Protein AF-A0A4R1YBE9-F1 (afdb_monomer_lite)

Structure (mmCIF, N/CA/C/O backbone):
data_AF-A0A4R1YBE9-F1
#
_entry.id   AF-A0A4R1YBE9-F1
#
loop_
_atom_site.group_PDB
_atom_site.id
_atom_site.type_symbol
_atom_site.label_atom_id
_atom_site.label_alt_id
_atom_site.label_comp_id
_atom_site.label_asym_id
_atom_site.label_entity_id
_atom_site.label_seq_id
_atom_site.pdbx_PDB_ins_code
_atom_site.Cartn_x
_atom_site.Cartn_y
_atom_site.Cartn_z
_atom_site.occupancy
_atom_site.B_iso_or_equiv
_atom_site.auth_seq_id
_atom_site.auth_comp_id
_atom_site.auth_asym_id
_atom_site.auth_atom_id
_atom_site.pdbx_PDB_model_num
ATOM 1 N N . MET A 1 1 ? 5.142 17.020 2.868 1.00 62.06 1 MET A N 1
ATOM 2 C CA . MET A 1 1 ? 4.319 16.319 1.857 1.00 62.06 1 MET A CA 1
ATOM 3 C C . MET A 1 1 ? 3.735 15.089 2.539 1.00 62.06 1 MET A C 1
ATOM 5 O O . MET A 1 1 ? 4.453 14.512 3.344 1.00 62.06 1 MET A O 1
ATOM 9 N N . SER A 1 2 ? 2.460 14.743 2.332 1.00 86.38 2 SER A N 1
ATOM 10 C CA . SER A 1 2 ? 1.900 13.511 2.919 1.00 86.38 2 SER A CA 1
ATOM 11 C C . SER A 1 2 ? 2.504 12.272 2.252 1.00 86.38 2 SER A C 1
ATOM 13 O O . SER A 1 2 ? 2.974 12.373 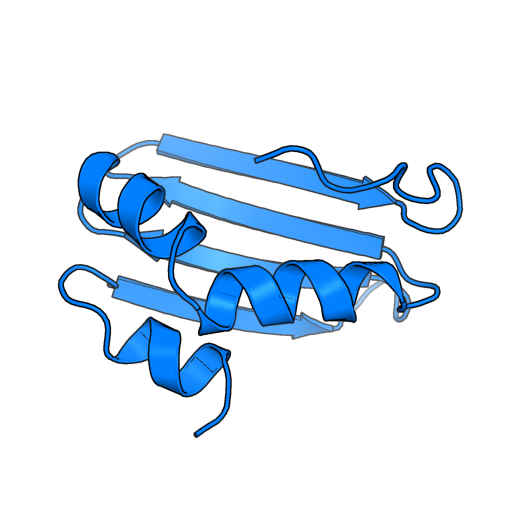1.119 1.00 86.38 2 SER A O 1
ATOM 15 N N . GLN A 1 3 ? 2.452 11.110 2.913 1.00 88.31 3 GLN A N 1
ATOM 16 C CA . GLN A 1 3 ? 2.973 9.856 2.345 1.00 88.31 3 GLN A CA 1
ATOM 17 C C . GLN A 1 3 ? 2.307 9.555 0.998 1.00 88.31 3 GLN A C 1
ATOM 19 O O . GLN A 1 3 ? 2.998 9.342 0.013 1.00 88.31 3 GLN A O 1
ATOM 24 N N . ALA A 1 4 ? 0.981 9.708 0.920 1.00 90.62 4 ALA A N 1
ATOM 25 C CA . ALA A 1 4 ? 0.232 9.555 -0.325 1.00 90.62 4 ALA A CA 1
ATOM 26 C C . ALA A 1 4 ? 0.671 10.545 -1.420 1.00 90.62 4 ALA A C 1
ATOM 28 O O . ALA A 1 4 ? 0.772 10.181 -2.586 1.00 90.62 4 ALA A O 1
ATOM 29 N N . ALA A 1 5 ? 0.948 11.807 -1.075 1.00 92.94 5 ALA A N 1
ATOM 30 C CA . ALA A 1 5 ? 1.447 12.773 -2.052 1.00 92.94 5 ALA A CA 1
ATOM 31 C C . ALA A 1 5 ? 2.886 12.461 -2.501 1.00 92.94 5 ALA A C 1
ATOM 33 O O . ALA A 1 5 ? 3.220 12.720 -3.652 1.00 92.94 5 ALA A O 1
ATOM 34 N N . ALA A 1 6 ? 3.724 11.886 -1.633 1.00 95.12 6 ALA A N 1
ATOM 35 C CA . ALA A 1 6 ? 5.053 11.414 -2.013 1.00 95.12 6 ALA A CA 1
ATOM 36 C C . ALA A 1 6 ? 4.959 10.225 -2.981 1.00 95.12 6 ALA A C 1
ATOM 38 O O . ALA A 1 6 ? 5.588 10.261 -4.034 1.00 95.12 6 ALA A O 1
ATOM 39 N N . THR A 1 7 ? 4.100 9.246 -2.686 1.00 95.88 7 THR A N 1
ATOM 40 C CA . THR A 1 7 ? 3.892 8.071 -3.540 1.00 95.88 7 THR A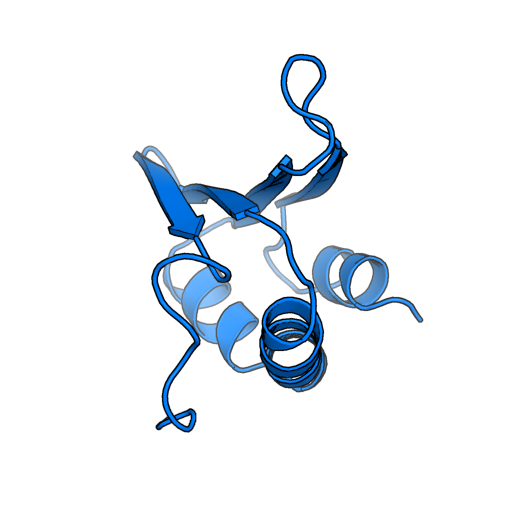 CA 1
ATOM 41 C C . THR A 1 7 ? 3.355 8.427 -4.919 1.00 95.88 7 THR A C 1
ATOM 43 O O . THR A 1 7 ? 3.845 7.919 -5.924 1.00 95.88 7 THR A O 1
ATOM 46 N N . ARG A 1 8 ? 2.386 9.347 -5.008 1.00 96.12 8 ARG A N 1
ATOM 47 C CA . ARG A 1 8 ? 1.861 9.812 -6.306 1.00 96.12 8 ARG A CA 1
ATOM 48 C C . ARG A 1 8 ? 2.928 10.479 -7.189 1.00 96.12 8 ARG A C 1
ATOM 50 O O . ARG A 1 8 ? 2.731 10.567 -8.394 1.00 96.12 8 ARG A O 1
ATOM 57 N N . ASN A 1 9 ? 4.040 10.938 -6.611 1.00 96.00 9 ASN A N 1
ATOM 58 C CA . ASN A 1 9 ? 5.159 11.531 -7.347 1.00 96.00 9 ASN A CA 1
ATOM 59 C C . ASN A 1 9 ? 6.260 10.519 -7.714 1.00 96.00 9 ASN A C 1
ATOM 61 O O . ASN A 1 9 ? 7.248 10.903 -8.342 1.00 96.00 9 ASN A O 1
ATOM 65 N N . GLU A 1 10 ? 6.133 9.248 -7.330 1.00 96.44 10 GLU A N 1
ATOM 66 C CA . GLU A 1 10 ? 7.113 8.231 -7.701 1.00 96.44 10 GLU A CA 1
ATOM 67 C C . GLU A 1 10 ? 7.057 7.905 -9.191 1.00 96.44 10 GLU A C 1
ATOM 69 O O . GLU A 1 10 ? 5.988 7.774 -9.797 1.00 96.44 10 GLU A O 1
ATOM 74 N N . LEU A 1 11 ? 8.238 7.715 -9.784 1.00 94.62 11 LEU A N 1
ATOM 75 C CA . LEU A 1 11 ? 8.343 7.256 -11.159 1.00 94.62 11 LEU A CA 1
ATOM 76 C C . LEU A 1 11 ? 7.673 5.886 -11.278 1.00 94.62 11 LEU A C 1
ATOM 78 O O . LEU A 1 11 ? 8.112 4.932 -10.657 1.00 94.62 11 LEU A O 1
ATOM 82 N N . GLY A 1 12 ? 6.621 5.803 -12.091 1.00 93.50 12 GLY A N 1
ATOM 83 C CA . GLY A 1 12 ? 5.895 4.559 -12.338 1.00 93.50 12 GLY A CA 1
ATOM 84 C C . GLY A 1 12 ? 4.707 4.299 -11.408 1.00 93.50 12 GLY A C 1
ATOM 85 O O . GLY A 1 12 ? 3.994 3.322 -11.635 1.00 93.50 12 GLY A O 1
ATOM 86 N N . CYS A 1 13 ? 4.419 5.190 -10.454 1.00 96.00 13 CYS A N 1
ATOM 87 C CA . CYS A 1 13 ? 3.108 5.240 -9.809 1.00 96.00 13 CYS A CA 1
ATOM 88 C C . CYS A 1 13 ? 2.048 5.672 -10.836 1.00 96.00 13 CYS A C 1
ATOM 90 O O . CYS A 1 13 ? 2.242 6.635 -11.583 1.00 96.00 13 CYS A O 1
ATOM 92 N N . VAL A 1 14 ? 0.948 4.923 -10.918 1.00 95.50 14 VAL A N 1
ATOM 93 C CA . VAL A 1 14 ? -0.202 5.225 -11.786 1.00 95.50 14 VAL A CA 1
ATOM 94 C C . VAL A 1 14 ? -1.317 5.853 -10.959 1.00 95.50 14 VAL A C 1
ATOM 96 O O . VAL A 1 14 ? -1.895 6.859 -11.365 1.00 95.50 14 VAL A O 1
ATOM 99 N N . PHE A 1 15 ? -1.595 5.280 -9.787 1.00 94.25 15 PHE A N 1
ATOM 100 C CA . PHE A 1 15 ? -2.509 5.832 -8.794 1.00 94.25 15 PHE A CA 1
ATOM 101 C C . PHE A 1 15 ? -2.144 5.333 -7.392 1.00 94.25 15 PHE A C 1
ATOM 103 O O . PHE A 1 15 ? -1.578 4.251 -7.228 1.00 94.25 15 PHE A O 1
ATOM 110 N N . PHE A 1 16 ? -2.512 6.119 -6.382 1.00 94.56 16 PHE A N 1
ATOM 111 C CA . PHE A 1 16 ? -2.386 5.754 -4.974 1.00 94.56 16 PHE A CA 1
ATOM 112 C C . PHE A 1 16 ? -3.465 6.486 -4.177 1.00 94.56 16 PHE A C 1
ATOM 114 O O . PHE A 1 16 ? -3.375 7.697 -3.965 1.00 94.56 16 PHE A O 1
ATOM 121 N N . GLU A 1 17 ? -4.499 5.762 -3.763 1.00 92.88 17 GLU A N 1
ATOM 122 C CA . GLU A 1 17 ? -5.680 6.319 -3.106 1.00 92.88 17 GLU A CA 1
ATOM 123 C C . GLU A 1 17 ? -6.040 5.507 -1.870 1.00 92.88 17 GLU A C 1
ATOM 125 O O . GLU A 1 17 ? -5.914 4.287 -1.863 1.00 92.88 17 GLU A O 1
ATOM 130 N N . TYR A 1 18 ? -6.521 6.172 -0.823 1.00 89.00 18 TYR A N 1
ATOM 131 C CA . TYR A 1 18 ? -7.055 5.492 0.350 1.00 89.00 18 TYR A CA 1
ATOM 132 C C . TYR A 1 18 ? -8.429 6.040 0.709 1.00 89.00 18 TYR A C 1
ATOM 134 O O . TYR A 1 18 ? -8.695 7.239 0.608 1.00 89.00 18 TYR A O 1
ATOM 142 N N . HIS A 1 19 ? -9.300 5.149 1.161 1.00 87.75 19 HIS A N 1
ATOM 143 C CA . HIS A 1 19 ? -10.673 5.466 1.514 1.00 87.75 19 HIS A CA 1
ATOM 144 C C . HIS A 1 19 ? -11.057 4.741 2.794 1.00 87.75 19 HIS A C 1
ATOM 146 O O . HIS A 1 19 ? -10.639 3.610 3.027 1.00 87.75 19 HIS A O 1
ATOM 152 N N . ARG A 1 20 ? -11.905 5.366 3.609 1.00 87.00 20 ARG A N 1
ATOM 153 C CA . ARG A 1 20 ? -12.627 4.634 4.649 1.00 87.00 20 ARG A CA 1
ATOM 154 C C . ARG A 1 20 ? -13.675 3.755 3.971 1.00 87.00 20 ARG A C 1
ATOM 156 O O . ARG A 1 20 ? -14.387 4.238 3.087 1.00 87.00 20 ARG A O 1
ATOM 163 N N . TYR A 1 21 ? -13.740 2.480 4.333 1.00 85.19 21 TYR A N 1
ATOM 164 C CA . TYR A 1 21 ? -14.718 1.574 3.755 1.00 85.19 21 TYR A CA 1
ATOM 165 C C . TYR A 1 21 ? -16.127 1.989 4.185 1.00 85.19 21 TYR A C 1
ATOM 167 O O . TYR A 1 21 ? -16.353 2.438 5.305 1.00 85.19 21 TYR A O 1
ATOM 175 N N . LYS A 1 22 ? -17.085 1.890 3.262 1.00 86.69 22 LYS A N 1
ATOM 176 C CA . LYS A 1 22 ? -18.444 2.396 3.493 1.00 86.69 22 LYS A CA 1
ATOM 177 C C . LYS A 1 22 ? -19.273 1.512 4.431 1.00 86.69 22 LYS A C 1
ATOM 179 O O . LYS A 1 22 ? -20.190 2.025 5.059 1.00 86.69 22 LYS A O 1
ATOM 184 N N . ASP A 1 23 ? -18.966 0.214 4.490 1.00 88.44 23 ASP A N 1
ATOM 185 C CA . ASP A 1 23 ? -19.756 -0.767 5.245 1.00 88.44 23 ASP A CA 1
ATOM 186 C C . ASP A 1 23 ? -19.098 -1.132 6.594 1.00 88.44 23 ASP A C 1
ATOM 188 O O . ASP A 1 23 ? -19.726 -1.799 7.411 1.00 88.44 23 ASP A O 1
ATOM 192 N N . ASP A 1 24 ? -17.853 -0.698 6.837 1.00 82.88 24 ASP A N 1
ATOM 193 C CA . ASP A 1 24 ? -17.125 -0.865 8.104 1.00 82.88 24 ASP A CA 1
ATOM 194 C C . ASP A 1 24 ? -16.177 0.333 8.296 1.00 82.88 24 ASP A C 1
ATOM 196 O O . ASP A 1 24 ? -15.204 0.494 7.557 1.00 82.88 24 ASP A O 1
ATOM 200 N N . GLU A 1 25 ? -16.475 1.200 9.268 1.00 83.50 25 GLU A N 1
ATOM 201 C CA . GLU A 1 25 ? -15.685 2.414 9.508 1.00 83.50 25 GLU A CA 1
ATOM 202 C C . GLU A 1 25 ? -14.293 2.126 10.090 1.00 83.50 25 GLU A C 1
ATOM 204 O O . GLU A 1 25 ? -13.415 2.988 9.985 1.00 83.50 25 GLU A O 1
ATOM 209 N N . ASP A 1 26 ? -14.076 0.921 10.628 1.00 84.12 26 ASP A N 1
ATOM 210 C CA . ASP A 1 26 ? -12.783 0.465 11.140 1.00 84.12 26 ASP A CA 1
ATOM 211 C C . ASP A 1 26 ? -11.883 -0.085 10.024 1.00 84.12 26 ASP A C 1
ATOM 213 O O . ASP A 1 26 ? -10.743 -0.475 10.281 1.00 84.12 26 ASP A O 1
ATOM 217 N N . VAL A 1 27 ? -12.364 -0.127 8.776 1.00 82.31 27 VAL A N 1
ATOM 218 C CA . VAL A 1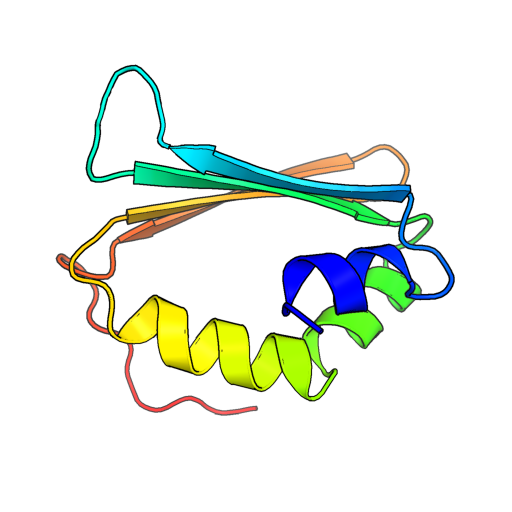 27 ? -11.583 -0.568 7.617 1.00 82.31 27 VAL A CA 1
ATOM 219 C C . VAL A 1 27 ? -11.154 0.635 6.784 1.00 82.31 27 VAL A C 1
ATOM 221 O O . VAL A 1 27 ? -11.971 1.389 6.249 1.00 82.31 27 VAL A O 1
ATOM 224 N N . VAL A 1 28 ? -9.846 0.767 6.586 1.00 86.00 28 VAL A N 1
ATOM 225 C CA . VAL A 1 28 ? -9.279 1.613 5.533 1.00 86.00 28 VAL A CA 1
ATOM 226 C C . VAL A 1 28 ? -8.937 0.730 4.339 1.00 86.00 28 VAL A C 1
ATOM 228 O O . VAL A 1 28 ? -8.335 -0.329 4.494 1.00 86.00 28 VAL A O 1
ATOM 231 N N . VAL A 1 29 ? -9.310 1.161 3.139 1.00 88.12 29 VAL A N 1
ATOM 232 C CA . VAL A 1 29 ? -8.928 0.519 1.880 1.00 88.12 29 VAL A CA 1
ATOM 233 C C . VAL A 1 29 ? -7.871 1.380 1.209 1.00 88.12 29 VAL A C 1
ATOM 235 O O . VAL A 1 29 ? -8.155 2.525 0.865 1.00 88.12 29 VAL A O 1
ATOM 238 N N . LEU A 1 30 ? -6.672 0.838 1.020 1.00 91.06 30 LEU A N 1
ATOM 239 C CA . LEU A 1 30 ? -5.622 1.408 0.183 1.00 91.06 30 LEU A CA 1
ATOM 240 C C . LEU A 1 30 ? -5.681 0.740 -1.192 1.00 91.06 30 LEU A C 1
ATOM 242 O O . LEU A 1 30 ? -5.653 -0.484 -1.288 1.00 91.06 30 LEU A O 1
ATOM 246 N N . ILE A 1 31 ? -5.756 1.536 -2.251 1.00 92.81 31 ILE A N 1
ATOM 247 C CA . ILE A 1 31 ? -5.758 1.067 -3.632 1.00 92.81 31 ILE A CA 1
ATOM 248 C C . ILE A 1 31 ? -4.550 1.687 -4.323 1.00 92.81 31 ILE A C 1
ATOM 250 O O . ILE A 1 31 ? -4.439 2.912 -4.426 1.00 92.81 31 ILE A O 1
ATOM 254 N N . GLU A 1 32 ? -3.646 0.842 -4.803 1.00 94.94 32 GLU A N 1
ATOM 255 C CA . GLU A 1 32 ? -2.411 1.282 -5.441 1.00 94.94 32 GLU A CA 1
ATOM 256 C C . GLU A 1 32 ? -2.145 0.558 -6.758 1.00 94.94 32 GLU A C 1
ATOM 258 O O . GLU A 1 32 ? -2.456 -0.624 -6.930 1.00 94.94 32 GLU A O 1
ATOM 263 N N . GLY A 1 33 ? -1.580 1.298 -7.709 1.00 94.56 33 GLY A N 1
ATOM 264 C CA . GLY A 1 33 ? -1.280 0.802 -9.041 1.00 94.56 33 GLY A CA 1
ATOM 265 C C . GLY A 1 33 ? 0.057 1.322 -9.532 1.00 94.56 33 GLY A C 1
ATOM 266 O O . GLY A 1 33 ? 0.289 2.532 -9.561 1.00 94.56 33 GLY A O 1
ATOM 267 N N . PHE A 1 34 ? 0.914 0.403 -9.965 1.00 94.62 34 PHE A N 1
ATOM 268 C CA . PHE A 1 34 ? 2.240 0.706 -10.496 1.00 94.62 34 PHE A CA 1
ATOM 269 C C . PHE A 1 34 ? 2.416 0.084 -11.879 1.00 94.62 34 PHE A C 1
ATOM 271 O O . PHE A 1 34 ? 1.811 -0.942 -12.198 1.00 94.62 34 PHE A O 1
ATOM 278 N N . ARG A 1 35 ? 3.249 0.719 -12.711 1.00 92.62 35 ARG A N 1
ATOM 279 C CA . ARG A 1 35 ? 3.490 0.289 -14.101 1.00 92.62 35 ARG A CA 1
ATOM 280 C C . ARG A 1 35 ? 4.001 -1.147 -14.191 1.00 92.62 35 ARG A C 1
ATOM 282 O O . ARG A 1 35 ? 3.612 -1.881 -15.099 1.00 92.62 35 ARG A O 1
ATOM 289 N N . ASP A 1 36 ? 4.838 -1.540 -13.240 1.00 90.44 36 ASP A N 1
ATOM 290 C CA . ASP A 1 36 ? 5.445 -2.860 -13.168 1.00 90.44 36 ASP A CA 1
ATOM 291 C C . ASP A 1 36 ? 5.770 -3.255 -11.719 1.00 90.44 36 ASP A C 1
ATOM 293 O O . ASP A 1 36 ? 5.718 -2.455 -10.777 1.00 90.44 36 ASP A O 1
ATOM 297 N N . ALA A 1 37 ? 6.084 -4.539 -11.548 1.00 87.62 37 ALA A N 1
ATOM 298 C CA . ALA A 1 37 ? 6.383 -5.128 -10.252 1.00 87.62 37 ALA A CA 1
ATOM 299 C C . ALA A 1 37 ? 7.701 -4.619 -9.642 1.00 87.62 37 ALA A C 1
ATOM 301 O O . ALA A 1 37 ? 7.815 -4.577 -8.418 1.00 87.62 37 ALA A O 1
ATOM 302 N N . GLU A 1 38 ? 8.686 -4.231 -10.458 1.00 90.88 38 GLU A N 1
ATOM 303 C CA . GLU A 1 38 ? 9.974 -3.717 -9.974 1.00 90.88 38 GLU A CA 1
ATOM 304 C C . GLU A 1 38 ? 9.807 -2.340 -9.324 1.00 90.88 38 GLU A C 1
ATOM 306 O O . GLU A 1 38 ? 10.309 -2.090 -8.222 1.00 90.88 38 GLU A O 1
ATOM 311 N N . THR A 1 39 ? 9.022 -1.476 -9.962 1.00 91.50 39 THR A N 1
ATOM 312 C CA . THR A 1 39 ? 8.651 -0.168 -9.432 1.00 91.50 39 THR A CA 1
ATOM 313 C C . THR A 1 39 ? 7.867 -0.324 -8.134 1.00 91.50 39 THR A C 1
ATOM 315 O O . THR A 1 39 ? 8.198 0.316 -7.137 1.00 91.50 39 THR A O 1
ATOM 318 N N . HIS A 1 40 ? 6.877 -1.223 -8.096 1.00 91.62 40 HIS A N 1
ATOM 319 C CA . HIS A 1 40 ? 6.107 -1.473 -6.872 1.00 91.62 40 HIS A CA 1
ATOM 320 C C . HIS A 1 40 ? 6.968 -2.039 -5.732 1.00 91.62 40 HIS A C 1
ATOM 322 O O . HIS A 1 40 ? 6.828 -1.649 -4.571 1.00 91.62 40 HIS A O 1
ATOM 328 N N . ALA A 1 41 ? 7.914 -2.926 -6.045 1.00 90.25 41 ALA A N 1
ATOM 329 C CA . ALA A 1 41 ? 8.860 -3.437 -5.059 1.00 90.25 41 ALA A CA 1
ATOM 330 C C . ALA A 1 41 ? 9.783 -2.333 -4.514 1.00 90.25 41 ALA A C 1
ATOM 332 O O . ALA A 1 41 ? 10.089 -2.323 -3.319 1.00 90.25 41 ALA A O 1
ATOM 333 N N . SER A 1 42 ? 10.201 -1.396 -5.368 1.00 92.44 42 SER A N 1
ATOM 334 C CA . SER A 1 42 ? 11.019 -0.241 -4.980 1.00 92.44 42 SER A CA 1
ATOM 335 C C . SER A 1 42 ? 10.236 0.744 -4.110 1.00 92.44 42 SER A C 1
ATOM 337 O O . SER A 1 42 ? 10.742 1.171 -3.069 1.00 92.44 42 SER A O 1
ATOM 339 N N . HIS A 1 43 ? 8.981 1.019 -4.472 1.00 93.50 43 HIS A N 1
ATOM 340 C CA . HIS A 1 43 ? 8.049 1.858 -3.721 1.00 93.50 43 HIS A CA 1
ATOM 341 C C . HIS A 1 43 ? 7.971 1.461 -2.237 1.00 93.50 43 HIS A C 1
ATOM 343 O O . HIS A 1 43 ? 8.161 2.291 -1.342 1.00 93.50 43 HIS A O 1
ATOM 349 N N . ARG A 1 44 ? 7.815 0.160 -1.956 1.00 90.62 44 ARG A N 1
ATOM 350 C CA . ARG A 1 44 ? 7.716 -0.396 -0.591 1.00 90.62 44 ARG A CA 1
ATOM 351 C C . ARG A 1 44 ? 8.941 -0.142 0.294 1.00 90.62 44 ARG A C 1
ATOM 353 O O . ARG A 1 44 ? 8.842 -0.267 1.515 1.00 90.62 44 ARG A O 1
ATOM 360 N N . ARG A 1 45 ? 10.089 0.192 -0.303 1.00 92.00 45 ARG A N 1
ATOM 361 C CA . ARG A 1 45 ? 11.366 0.444 0.386 1.00 92.00 45 ARG A CA 1
ATOM 362 C C . ARG A 1 45 ? 11.678 1.930 0.550 1.00 92.00 45 ARG A C 1
ATOM 364 O O . ARG A 1 45 ? 12.718 2.275 1.109 1.00 92.00 45 ARG A O 1
ATOM 371 N N . THR A 1 46 ? 10.814 2.818 0.065 1.00 93.19 46 THR A N 1
ATOM 372 C CA . THR A 1 46 ? 11.024 4.260 0.201 1.00 93.19 46 THR A CA 1
ATOM 373 C C . THR A 1 46 ? 10.868 4.710 1.660 1.00 93.19 46 THR A C 1
ATOM 375 O O . THR A 1 46 ? 10.112 4.102 2.427 1.00 93.19 46 THR A O 1
ATOM 378 N N . PRO A 1 47 ? 11.524 5.816 2.069 1.00 94.06 47 PRO A N 1
ATOM 379 C CA . PRO A 1 47 ? 11.416 6.311 3.440 1.00 94.06 47 PRO A CA 1
ATOM 380 C C . PRO A 1 47 ? 9.972 6.578 3.883 1.00 94.06 47 PRO A C 1
ATOM 382 O O . PRO A 1 47 ? 9.601 6.255 5.009 1.00 94.06 47 PRO A O 1
ATOM 385 N N . HIS A 1 48 ? 9.133 7.121 2.996 1.00 90.75 48 HIS A N 1
ATOM 386 C CA . HIS A 1 48 ? 7.753 7.444 3.344 1.00 90.75 48 HIS A CA 1
ATOM 387 C C . HIS A 1 48 ? 6.884 6.185 3.502 1.00 90.75 48 HIS A C 1
ATOM 389 O O . HIS A 1 48 ? 6.025 6.145 4.385 1.00 90.75 48 HIS A O 1
ATOM 395 N N . MET A 1 49 ? 7.146 5.120 2.743 1.00 90.94 49 MET A N 1
ATOM 396 C CA . MET A 1 49 ? 6.435 3.856 2.934 1.00 90.94 49 MET A CA 1
ATOM 397 C C . MET A 1 49 ? 6.877 3.108 4.179 1.00 90.94 49 MET A C 1
ATOM 399 O O . MET A 1 49 ? 6.032 2.520 4.848 1.00 90.94 49 MET A O 1
ATOM 403 N N . ILE A 1 50 ? 8.155 3.179 4.548 1.00 88.69 50 ILE A N 1
ATOM 404 C CA . ILE A 1 50 ? 8.632 2.637 5.828 1.00 88.69 50 ILE A CA 1
ATOM 405 C C . ILE A 1 50 ? 7.930 3.348 6.994 1.00 88.69 50 ILE A C 1
ATOM 407 O O . ILE A 1 50 ? 7.423 2.695 7.906 1.00 88.69 50 ILE A O 1
ATOM 411 N N . THR A 1 51 ? 7.834 4.680 6.948 1.00 87.25 51 THR A N 1
ATOM 412 C CA . THR A 1 51 ? 7.089 5.451 7.953 1.00 87.25 51 THR A CA 1
ATOM 413 C C . THR A 1 51 ? 5.598 5.106 7.946 1.00 87.25 51 THR A C 1
ATOM 415 O O . THR A 1 51 ? 5.048 4.836 9.008 1.00 87.25 51 THR A O 1
ATOM 418 N N . MET A 1 52 ? 4.951 5.024 6.776 1.00 84.69 52 MET A N 1
ATOM 419 C CA . MET A 1 52 ? 3.531 4.660 6.678 1.00 84.69 52 MET A CA 1
ATOM 420 C C . MET A 1 52 ? 3.272 3.272 7.274 1.00 84.69 52 MET A C 1
ATOM 422 O O . MET A 1 52 ? 2.333 3.098 8.044 1.00 84.69 52 MET A O 1
ATOM 426 N N . GLN A 1 53 ? 4.128 2.295 6.971 1.00 80.19 53 GLN A N 1
ATOM 427 C CA . GLN A 1 53 ? 4.047 0.954 7.545 1.00 80.19 53 GLN A CA 1
ATOM 428 C C . GLN A 1 53 ? 4.198 0.979 9.069 1.00 80.19 53 GLN A C 1
ATOM 430 O O . GLN A 1 53 ? 3.504 0.234 9.750 1.00 80.19 53 GLN A O 1
ATOM 435 N N . ALA A 1 54 ? 5.064 1.827 9.627 1.00 79.88 54 ALA A N 1
ATOM 436 C CA . ALA A 1 54 ? 5.187 1.976 11.076 1.00 79.88 54 ALA A CA 1
ATOM 437 C C . ALA A 1 54 ? 3.956 2.651 11.707 1.00 79.88 54 ALA A C 1
ATOM 439 O O . ALA A 1 54 ? 3.541 2.262 12.798 1.00 79.88 54 ALA A O 1
ATOM 440 N N . ASP A 1 55 ? 3.365 3.636 11.030 1.00 78.25 55 ASP A N 1
ATOM 441 C CA . ASP A 1 55 ? 2.224 4.403 11.536 1.00 78.25 55 ASP A CA 1
ATOM 442 C C . ASP A 1 55 ? 0.918 3.611 11.472 1.00 78.25 55 ASP A C 1
ATOM 444 O O . ASP A 1 55 ? 0.181 3.563 12.454 1.00 78.25 55 ASP A O 1
ATOM 448 N N . VAL A 1 56 ? 0.665 2.918 10.360 1.00 73.94 56 VAL A N 1
ATOM 449 C CA . VAL A 1 56 ? -0.520 2.067 10.175 1.00 73.94 56 VAL A CA 1
ATOM 450 C C . VAL A 1 56 ? -0.590 0.974 11.244 1.00 73.94 56 VAL A C 1
ATOM 452 O O . VAL A 1 56 ? -1.666 0.671 11.747 1.00 73.94 56 VAL A O 1
ATOM 455 N N . ARG A 1 57 ? 0.559 0.441 11.672 1.00 66.94 57 ARG A N 1
ATOM 456 C CA . ARG A 1 57 ? 0.653 -0.553 12.755 1.00 66.94 57 ARG A CA 1
ATOM 457 C C . ARG A 1 57 ? 0.205 -0.037 14.126 1.00 66.94 57 ARG A C 1
ATOM 459 O O . ARG A 1 57 ? 0.007 -0.844 15.029 1.00 66.94 57 ARG A O 1
ATOM 466 N N . ARG A 1 58 ? 0.094 1.283 14.309 1.00 66.06 58 ARG A N 1
ATOM 467 C CA . ARG A 1 58 ? -0.399 1.910 15.547 1.00 66.06 58 ARG A CA 1
ATOM 468 C C . ARG A 1 58 ? -1.903 2.178 15.510 1.00 66.06 58 ARG A C 1
ATOM 470 O O . 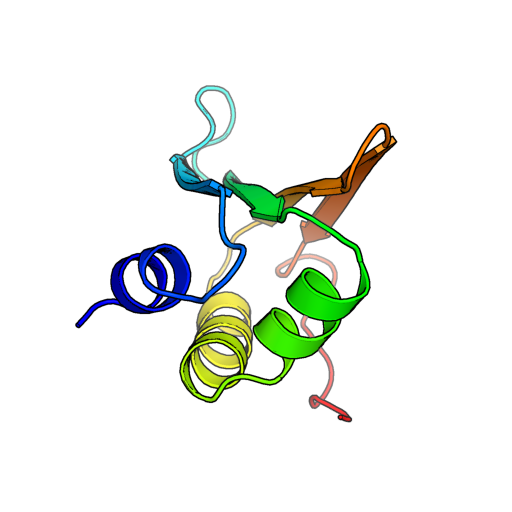ARG A 1 58 ? -2.455 2.591 16.527 1.00 66.06 58 ARG A O 1
ATOM 477 N N . LEU A 1 59 ? -2.555 1.987 14.362 1.00 64.94 59 LEU A N 1
ATOM 478 C CA . LEU A 1 59 ? -3.991 2.192 14.230 1.00 64.94 59 LEU A CA 1
ATOM 479 C C . LEU A 1 59 ? -4.742 0.985 14.817 1.00 64.94 59 LEU A C 1
ATOM 481 O O . LEU A 1 59 ? -4.413 -0.152 14.478 1.00 64.94 59 LEU A O 1
ATOM 485 N N . PRO A 1 60 ? -5.769 1.195 15.658 1.00 57.50 60 PRO A N 1
ATOM 486 C CA . PRO A 1 60 ? -6.645 0.130 16.143 1.00 57.50 60 PRO A CA 1
ATOM 487 C C . PRO A 1 60 ? -7.700 -0.229 15.078 1.00 57.50 60 PRO A C 1
ATOM 489 O O . PRO A 1 60 ? -8.894 -0.139 15.334 1.00 57.50 60 PRO A O 1
ATOM 492 N N . ALA A 1 61 ? -7.263 -0.551 13.859 1.00 69.88 61 ALA A N 1
ATOM 493 C CA . ALA A 1 61 ? -8.123 -0.672 12.680 1.00 69.88 61 ALA A CA 1
ATOM 494 C C . ALA A 1 61 ? -7.677 -1.817 11.752 1.00 69.88 61 ALA A C 1
ATOM 496 O O . ALA A 1 61 ? -6.615 -2.415 11.9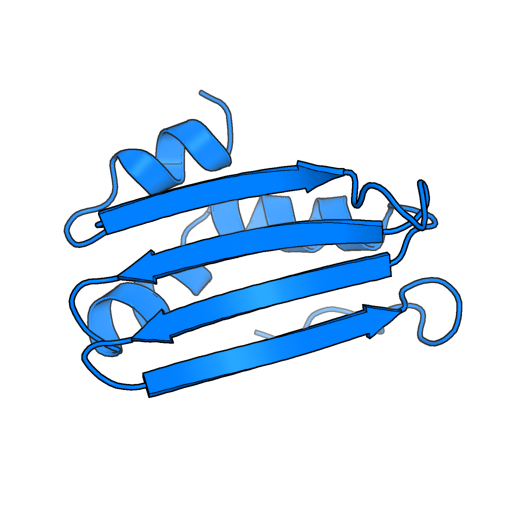38 1.00 69.88 61 ALA A O 1
ATOM 497 N N . LYS A 1 62 ? -8.484 -2.110 10.731 1.00 83.06 62 LYS A N 1
ATOM 498 C CA . LYS A 1 62 ? -8.188 -3.059 9.650 1.00 83.06 62 LYS A CA 1
ATOM 499 C C . LYS A 1 62 ? -7.743 -2.302 8.395 1.00 83.06 62 LYS A C 1
ATOM 501 O O . LYS A 1 62 ? -8.259 -1.226 8.090 1.00 83.06 62 LYS A O 1
ATOM 506 N N . LEU A 1 63 ? -6.810 -2.871 7.637 1.00 84.00 63 LEU A N 1
ATOM 507 C CA . LEU A 1 63 ? -6.353 -2.331 6.356 1.00 84.00 63 LEU A CA 1
ATOM 508 C C . LEU A 1 63 ? -6.540 -3.367 5.250 1.00 84.00 63 LEU A C 1
ATOM 510 O O . LEU A 1 63 ? -5.936 -4.435 5.291 1.00 84.00 63 LEU A O 1
ATOM 514 N N . SER A 1 64 ? -7.313 -3.017 4.230 1.00 86.50 64 SER A N 1
ATOM 515 C CA . SER A 1 64 ? -7.370 -3.763 2.974 1.00 86.50 64 SER A CA 1
ATOM 516 C C . SER A 1 64 ? -6.493 -3.072 1.938 1.00 86.50 64 SER A C 1
ATOM 518 O O . SER A 1 64 ? -6.716 -1.907 1.626 1.00 86.50 64 SER A O 1
ATOM 520 N N . ILE A 1 65 ? -5.511 -3.775 1.384 1.00 86.31 65 ILE A N 1
ATOM 521 C CA . ILE A 1 65 ? -4.666 -3.279 0.294 1.00 86.31 65 ILE A CA 1
ATOM 522 C C . ILE A 1 65 ? -5.095 -3.978 -0.989 1.00 86.31 65 ILE A C 1
ATOM 524 O O . ILE A 1 65 ? -5.112 -5.207 -1.045 1.00 86.31 65 ILE A O 1
ATOM 528 N N . ILE A 1 66 ? -5.442 -3.201 -2.010 1.00 89.06 66 ILE A N 1
ATOM 529 C CA . ILE A 1 66 ? -5.730 -3.680 -3.359 1.00 89.06 66 ILE A CA 1
ATOM 530 C C . ILE A 1 66 ? -4.622 -3.167 -4.268 1.00 89.06 66 ILE A C 1
ATOM 532 O O . ILE A 1 66 ? -4.506 -1.968 -4.518 1.00 89.06 66 ILE A O 1
ATOM 536 N N . GLU A 1 67 ? -3.816 -4.090 -4.767 1.00 90.44 67 GLU A N 1
ATOM 537 C CA . GLU A 1 67 ? -2.656 -3.794 -5.591 1.00 90.44 67 GLU A CA 1
ATOM 538 C C . GLU A 1 67 ? -2.943 -4.206 -7.025 1.00 90.44 67 GLU A C 1
ATOM 540 O O . GLU A 1 67 ? -3.312 -5.351 -7.287 1.00 90.44 67 GLU A O 1
ATOM 545 N N . THR A 1 68 ? -2.749 -3.281 -7.959 1.00 87.62 68 THR A N 1
ATOM 546 C CA . THR A 1 68 ? -2.781 -3.576 -9.392 1.00 87.62 68 THR A CA 1
ATOM 547 C C . THR A 1 68 ? -1.365 -3.529 -9.948 1.00 87.62 68 THR A C 1
ATOM 549 O O . THR A 1 68 ? -0.685 -2.504 -9.856 1.00 87.62 68 THR A O 1
ATOM 552 N N . ARG A 1 69 ? -0.911 -4.639 -10.537 1.00 77.06 69 ARG A N 1
ATOM 553 C CA . ARG A 1 69 ? 0.417 -4.762 -11.152 1.00 77.06 69 ARG A CA 1
ATOM 554 C C . ARG A 1 69 ? 0.273 -5.292 -12.566 1.00 77.06 69 ARG A C 1
ATOM 556 O O . ARG A 1 69 ? -0.092 -6.449 -12.758 1.00 77.06 69 ARG A O 1
ATOM 563 N N . SER A 1 70 ? 0.577 -4.459 -13.556 1.00 73.31 70 SER A N 1
ATOM 564 C CA . SER A 1 70 ? 0.397 -4.799 -14.973 1.00 73.31 70 SER A CA 1
ATOM 565 C C . SER A 1 70 ? -1.024 -5.334 -15.261 1.00 73.31 70 SER A C 1
ATOM 567 O O . SER A 1 70 ? -1.944 -4.527 -15.343 1.00 73.31 70 SER A O 1
ATOM 569 N N . ASN A 1 71 ? -1.222 -6.659 -15.363 1.00 75.12 71 ASN A N 1
ATOM 570 C CA . ASN A 1 71 ? -2.524 -7.296 -15.631 1.00 75.12 71 ASN A CA 1
ATOM 571 C C . ASN A 1 71 ? -3.111 -8.067 -14.430 1.00 75.12 71 ASN A C 1
ATOM 573 O O . ASN A 1 71 ? -4.134 -8.734 -14.578 1.00 75.12 71 ASN A O 1
ATOM 577 N N . GLU A 1 72 ? -2.472 -8.016 -13.262 1.00 79.62 72 GLU A N 1
ATOM 578 C CA . GLU A 1 72 ? -2.900 -8.742 -12.066 1.00 79.62 72 GLU A CA 1
ATOM 579 C C . GLU A 1 72 ? -3.440 -7.787 -11.003 1.00 79.62 72 GLU A C 1
ATOM 581 O O . GLU A 1 72 ? -2.905 -6.695 -10.794 1.00 79.62 72 GLU A O 1
ATOM 586 N N . VAL A 1 73 ? -4.489 -8.227 -10.305 1.00 86.31 73 VAL A N 1
ATOM 587 C CA . VAL A 1 73 ? -5.024 -7.553 -9.121 1.00 86.31 73 VAL A CA 1
ATOM 588 C C . VAL A 1 73 ? -4.926 -8.508 -7.943 1.00 86.31 73 VAL A C 1
ATOM 590 O O . VAL A 1 73 ? -5.439 -9.625 -8.004 1.00 86.31 73 VAL A O 1
ATOM 593 N N . VAL A 1 74 ? -4.285 -8.062 -6.866 1.00 87.31 74 VAL A N 1
ATOM 594 C CA . VAL A 1 74 ? -4.136 -8.834 -5.630 1.00 87.31 74 VAL A CA 1
ATOM 595 C C . VAL A 1 74 ? -4.698 -8.033 -4.465 1.00 87.31 74 VAL A C 1
ATOM 597 O O . VAL A 1 74 ? -4.522 -6.818 -4.394 1.00 87.31 74 VAL A O 1
ATOM 600 N N . ARG A 1 75 ? -5.384 -8.716 -3.54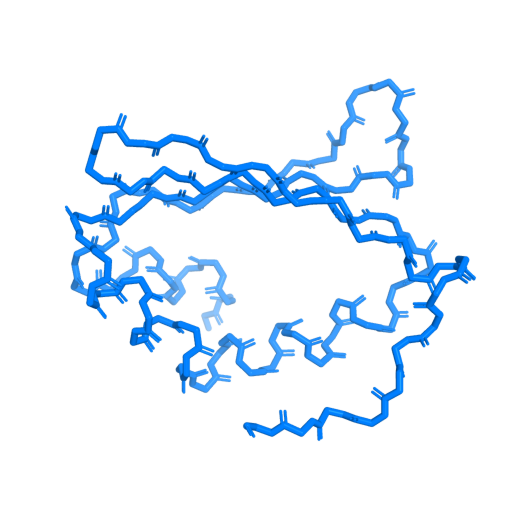5 1.00 87.19 75 ARG A N 1
ATOM 601 C CA . ARG A 1 75 ? -5.912 -8.121 -2.317 1.00 87.19 75 ARG A CA 1
ATOM 602 C C . ARG A 1 75 ? -5.272 -8.759 -1.090 1.00 87.19 75 ARG A C 1
ATOM 604 O O . ARG A 1 75 ? -5.176 -9.981 -1.007 1.00 87.19 75 ARG A O 1
ATOM 611 N N . TYR A 1 76 ? -4.912 -7.919 -0.128 1.00 85.06 76 TYR A N 1
ATOM 612 C CA . TYR A 1 76 ? -4.414 -8.308 1.185 1.00 85.06 76 TYR A CA 1
ATOM 613 C C . TYR A 1 76 ? -5.275 -7.651 2.257 1.00 85.06 76 TYR A C 1
ATOM 615 O O . TYR A 1 76 ? -5.499 -6.446 2.200 1.00 85.06 76 TYR A O 1
ATOM 623 N N . ASP A 1 77 ? -5.729 -8.419 3.242 1.00 83.38 77 ASP A N 1
ATOM 624 C CA . ASP A 1 77 ? -6.446 -7.887 4.398 1.00 83.38 77 ASP A CA 1
ATOM 625 C C . ASP A 1 77 ? -5.568 -8.049 5.647 1.00 83.38 77 ASP A C 1
ATOM 627 O O . ASP A 1 77 ? -5.102 -9.145 5.968 1.00 83.38 77 ASP A O 1
ATOM 631 N N . LEU A 1 78 ? -5.304 -6.936 6.326 1.00 78.81 78 LEU A N 1
ATOM 632 C CA . LEU A 1 78 ? -4.491 -6.847 7.532 1.00 78.81 78 LEU A CA 1
ATOM 633 C C . LEU A 1 78 ? -5.389 -6.442 8.698 1.00 78.81 78 LEU A C 1
ATOM 635 O O . LEU A 1 78 ? -5.959 -5.353 8.703 1.00 78.81 78 LEU A O 1
ATOM 639 N N . ASP A 1 79 ? -5.495 -7.314 9.695 1.00 77.44 79 ASP A N 1
ATOM 640 C CA . ASP A 1 79 ? -6.212 -7.036 10.937 1.00 77.44 79 ASP A CA 1
ATOM 641 C C . ASP A 1 79 ? -5.198 -6.780 12.056 1.00 77.44 79 ASP A C 1
ATOM 643 O O . ASP A 1 79 ? -4.606 -7.715 12.597 1.00 77.44 79 ASP A O 1
ATOM 647 N N . PHE A 1 80 ? -4.966 -5.506 12.382 1.00 70.38 80 PHE A N 1
ATOM 648 C CA . PHE A 1 80 ? -4.000 -5.123 13.416 1.00 70.38 80 PHE A CA 1
ATOM 649 C C . PHE A 1 80 ? -4.532 -5.324 14.839 1.00 70.38 80 PHE A C 1
ATOM 651 O O . PHE A 1 80 ? -3.744 -5.307 15.785 1.00 70.38 80 PHE A O 1
ATOM 658 N N . VAL A 1 81 ? -5.842 -5.546 14.997 1.00 69.38 81 VAL A N 1
ATOM 659 C CA . VAL A 1 81 ? -6.470 -5.862 16.286 1.00 69.38 81 VAL A CA 1
ATOM 660 C C . VAL A 1 81 ? -6.304 -7.349 16.589 1.00 69.38 81 VAL A C 1
ATOM 662 O O . VAL A 1 81 ? -5.873 -7.713 17.682 1.00 69.38 81 VAL A O 1
ATOM 665 N N . ALA A 1 82 ? -6.599 -8.213 15.616 1.00 64.19 82 ALA A N 1
ATOM 666 C CA . ALA A 1 82 ? -6.478 -9.662 15.760 1.00 64.19 82 ALA A CA 1
ATOM 667 C C . ALA A 1 82 ? -5.028 -10.164 15.625 1.00 64.19 82 ALA A C 1
ATOM 669 O O . ALA A 1 82 ? -4.668 -11.165 16.242 1.00 64.19 82 ALA A O 1
ATOM 670 N N . ASN A 1 83 ? -4.194 -9.473 14.839 1.00 59.75 83 ASN A N 1
ATOM 671 C CA . ASN A 1 83 ? -2.781 -9.782 14.616 1.00 59.75 83 ASN A CA 1
ATOM 672 C C . ASN A 1 83 ? -1.921 -8.530 14.857 1.00 59.75 83 ASN A C 1
ATOM 674 O O . ASN A 1 83 ? -1.465 -7.889 13.900 1.00 59.75 83 ASN A O 1
ATOM 678 N N . PRO A 1 84 ? -1.668 -8.168 16.130 1.00 60.41 84 PRO A N 1
ATOM 679 C CA . PRO A 1 84 ? -0.776 -7.067 16.440 1.00 60.41 84 PRO A CA 1
ATOM 680 C C . PRO A 1 84 ? 0.597 -7.362 15.817 1.00 60.41 84 PRO A C 1
ATOM 682 O O . PRO A 1 84 ? 1.167 -8.438 16.025 1.00 60.41 84 PRO A O 1
ATOM 685 N N . PRO A 1 85 ? 1.139 -6.443 15.009 1.00 53.47 85 PRO A N 1
ATOM 686 C CA . PRO A 1 85 ? 2.339 -6.714 14.246 1.00 53.47 85 PRO A CA 1
ATOM 687 C C . PRO A 1 85 ? 3.525 -6.936 15.190 1.00 53.47 85 PRO A C 1
ATOM 689 O O . PRO A 1 85 ? 3.872 -6.061 15.983 1.00 53.47 85 PRO A O 1
ATOM 692 N N . GLY A 1 86 ? 4.201 -8.081 15.055 1.00 54.84 86 GLY A N 1
ATOM 693 C CA . GLY A 1 86 ? 5.535 -8.278 15.627 1.00 54.84 86 GLY A CA 1
ATOM 694 C C . GLY A 1 86 ? 6.545 -7.252 15.075 1.00 54.84 86 GLY A C 1
ATOM 695 O O . GLY A 1 86 ? 6.255 -6.572 14.081 1.00 54.84 86 GLY A O 1
ATOM 696 N N . PRO A 1 87 ? 7.739 -7.114 15.682 1.00 49.50 87 PRO A N 1
ATOM 697 C CA . PRO A 1 87 ? 8.734 -6.135 15.243 1.00 49.50 87 PRO A CA 1
ATOM 698 C C . PRO A 1 87 ? 9.045 -6.300 13.748 1.00 49.50 87 PRO A C 1
ATOM 700 O O . PRO A 1 87 ? 9.259 -7.415 13.272 1.00 49.50 87 PRO A O 1
ATOM 703 N N . TYR A 1 88 ? 9.033 -5.190 13.002 1.00 41.66 88 TYR A N 1
ATOM 704 C CA . TYR A 1 88 ? 9.354 -5.173 11.573 1.00 41.66 88 TYR A CA 1
ATOM 705 C C . TYR A 1 88 ? 10.748 -5.770 11.339 1.00 41.66 88 TYR A C 1
ATOM 707 O O . TYR A 1 88 ? 11.715 -5.354 11.981 1.00 41.66 88 TYR A O 1
ATOM 715 N N . ARG A 1 89 ? 10.848 -6.739 10.423 1.00 41.91 89 ARG A N 1
ATOM 716 C CA . ARG A 1 89 ? 12.122 -7.215 9.881 1.00 41.91 89 ARG A CA 1
ATOM 717 C C . ARG A 1 89 ? 12.144 -6.877 8.383 1.00 41.91 89 ARG A C 1
ATOM 719 O O . ARG A 1 89 ? 11.220 -7.324 7.704 1.00 41.91 89 ARG A O 1
ATOM 726 N N . PRO A 1 90 ? 13.100 -6.046 7.923 1.00 40.97 90 PRO A N 1
ATOM 727 C CA . PRO A 1 90 ? 13.243 -5.685 6.512 1.00 40.97 90 PRO A CA 1
ATOM 728 C C . PRO A 1 90 ? 13.544 -6.890 5.618 1.00 40.97 90 PRO A C 1
ATOM 730 O O . PRO A 1 90 ? 14.088 -7.893 6.137 1.00 40.97 90 PRO A O 1
#

Sequence (90 aa):
MSQAAATRNELGCVFFEYHRYKDDEDVVVLIEGFRDAETHASHRRTPHMITMQADVRRLPAKLSIIETRSNEVVRYDLDFVANPPGPYRP

pLDDT: mean 82.61, std 13.43, range [40.97, 96.44]

Foldseek 3Di:
DALLVVQCPQDFWPHWDWDQDPVDNLEIEIETEGAAPVSVVVSCVDPSNVVVVVVVLPRQGKYWYWYHHNPDIDIDIGHCNVCRDDDDDD

Radius of gyration: 13.12 Å; chains: 1; bounding box: 33×26×32 Å

Secondary structure (DSSP, 8-state):
--HHHHHHTSTTEEEEEEEE-SS-TTEEEEEEEESSHHHHHHHTTSHHHHHHHHHHTTSSSEEEEEEEETTEEEEEEEETTTSPPPPP--